Protein AF-A0A1W9YNS5-F1 (afdb_monomer)

Secondary structure (DSSP, 8-state):
--PPPPEEES-EEES-EEES-EEES-EEES-EEES-EEES-EEES-EEES-EEES-EEES-EEES-EEES-EEES-EEES-EEES--

Mean predicted aligned error: 3.55 Å

Radius of gyration: 13.34 Å; Cα contacts (8 Å, |Δi|>4): 299; chains: 1; bounding box: 30×13×44 Å

Sequence (87 aa):
FVAGHNTGFGNSGSLNTGMGNAGGVNTGFGNGGAINLGFGNSGQLNAGSFNAGSINTGNFNSGQGNTGDFNAGVRNTGWSNSGLTNT

pLDDT: mean 95.55, std 9.45, range [38.53, 98.81]

Nearest PDB structures (foldseek):
  3ult-assembly2_B  TM=5.391E-01  e=1.654E-03  Lolium perenne
  3gq7-assembly1_A  TM=3.791E-01  e=5.599E-01  Salasvirus phi29
  1m8n-assembly3_C  TM=2.233E-01  e=7.514E-02  Choristoneura fumiferana
  3suc-assembly1_A  TM=2.686E-01  e=2.681E-01  Salasvirus phi29
  1l0s-assembly4_D  TM=1.999E-01  e=3.413E+00  Choristoneura fumiferana

Solvent-accessible surface area (backbone atoms only — not comparable to full-atom values): 3845 Å² total; per-residue (Å²): 134,82,79,50,67,60,47,73,46,76,59,42,75,28,40,27,37,40,35,46,27,36,41,32,47,26,37,40,35,46,27,36,40,33,44,28,38,40,34,46,26,36,40,33,47,28,36,41,34,47,27,38,40,32,46,28,39,39,32,49,26,36,40,36,47,26,37,40,33,47,24,37,38,34,44,24,38,45,71,65,36,73,49,72,64,43,109

Organism: Mycobacterium angelicum (NCBI:txid470074)

Structure (mmCIF, N/CA/C/O backbone):
data_AF-A0A1W9YNS5-F1
#
_entry.id   AF-A0A1W9YNS5-F1
#
loop_
_atom_site.group_PDB
_atom_site.id
_atom_site.type_symbol
_atom_site.label_atom_id
_atom_site.label_alt_id
_atom_site.label_comp_id
_atom_site.label_asym_id
_atom_site.label_entity_id
_atom_site.label_seq_id
_atom_site.pdbx_PDB_ins_code
_atom_site.Cartn_x
_atom_site.Cartn_y
_atom_site.Cartn_z
_atom_site.occupancy
_atom_site.B_iso_or_equiv
_atom_site.auth_seq_id
_atom_site.auth_comp_id
_atom_site.auth_asym_id
_atom_site.auth_atom_id
_atom_site.pdbx_PDB_model_num
ATOM 1 N N . PHE A 1 1 ? -2.699 0.158 -28.441 1.00 38.53 1 PHE A N 1
ATOM 2 C CA . PHE A 1 1 ? -2.771 0.109 -26.968 1.00 38.53 1 PHE A CA 1
ATOM 3 C C . PHE A 1 1 ? -1.396 0.440 -26.418 1.00 38.53 1 PHE A C 1
ATOM 5 O O . PHE A 1 1 ? -0.458 -0.266 -26.759 1.00 38.53 1 PHE A O 1
ATOM 12 N N . VAL A 1 2 ? -1.243 1.520 -25.649 1.00 48.38 2 VAL A N 1
ATOM 13 C CA . VAL A 1 2 ? 0.018 1.784 -24.938 1.00 48.38 2 VAL A CA 1
ATOM 14 C C . VAL A 1 2 ? -0.091 1.089 -23.587 1.00 48.38 2 VAL A C 1
ATOM 16 O O . VAL A 1 2 ? -0.896 1.491 -22.751 1.00 48.38 2 VAL A O 1
ATOM 19 N N . ALA A 1 3 ? 0.670 0.015 -23.393 1.00 62.16 3 ALA A N 1
ATOM 20 C CA . ALA A 1 3 ? 0.914 -0.512 -22.058 1.00 62.16 3 ALA A CA 1
ATOM 21 C C . ALA A 1 3 ? 1.684 0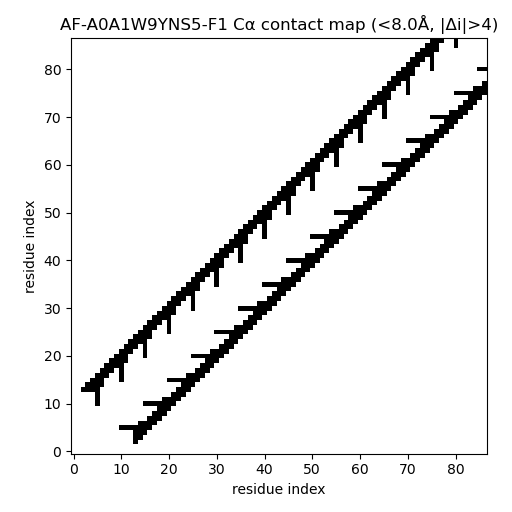.567 -21.277 1.00 62.16 3 ALA A C 1
ATOM 23 O O . ALA A 1 3 ? 2.715 1.047 -21.747 1.00 62.16 3 ALA A O 1
ATOM 24 N N . GLY A 1 4 ? 1.148 1.025 -20.146 1.00 79.00 4 GLY A N 1
ATOM 25 C CA . GLY A 1 4 ? 1.747 2.129 -19.396 1.00 79.00 4 GLY A CA 1
ATOM 26 C C . GLY A 1 4 ? 3.147 1.789 -18.870 1.00 79.00 4 GLY A C 1
ATOM 27 O O . GLY A 1 4 ? 3.357 0.712 -18.317 1.00 79.00 4 GLY A O 1
ATOM 28 N N . HIS A 1 5 ? 4.101 2.706 -19.043 1.00 91.44 5 HIS A N 1
ATOM 29 C CA . HIS A 1 5 ? 5.514 2.522 -18.690 1.00 91.44 5 HIS A CA 1
ATOM 30 C C . HIS A 1 5 ? 5.758 2.635 -17.175 1.00 91.44 5 HIS A C 1
ATOM 32 O O . HIS A 1 5 ? 5.107 3.434 -16.506 1.00 91.44 5 HIS A O 1
ATOM 38 N N . ASN A 1 6 ? 6.712 1.866 -16.637 1.00 96.25 6 ASN A N 1
ATOM 39 C CA . ASN A 1 6 ? 7.155 1.973 -15.242 1.00 96.25 6 ASN A CA 1
ATOM 40 C C . ASN A 1 6 ? 8.422 2.832 -15.140 1.00 96.25 6 ASN A C 1
ATOM 42 O O . ASN A 1 6 ? 9.369 2.623 -15.889 1.00 96.25 6 ASN A O 1
ATOM 46 N N . THR A 1 7 ? 8.491 3.731 -14.166 1.00 97.69 7 THR A N 1
ATOM 47 C CA . THR A 1 7 ? 9.657 4.587 -13.915 1.00 97.69 7 THR A CA 1
ATOM 48 C C . THR A 1 7 ? 10.393 4.126 -12.657 1.00 97.69 7 THR A C 1
ATOM 50 O O . THR A 1 7 ? 9.804 4.051 -11.583 1.00 97.69 7 THR A O 1
ATOM 53 N N . GLY A 1 8 ? 11.690 3.835 -12.763 1.00 97.00 8 GLY A N 1
ATOM 54 C CA . GLY A 1 8 ? 12.522 3.351 -11.652 1.00 97.00 8 GLY A CA 1
ATOM 55 C C . GLY A 1 8 ? 12.871 1.863 -11.767 1.00 97.00 8 GLY A C 1
ATOM 56 O O . GLY A 1 8 ? 12.889 1.320 -12.869 1.00 97.00 8 GLY A O 1
ATOM 57 N N . PHE A 1 9 ? 13.197 1.206 -10.651 1.00 97.50 9 PHE A N 1
ATOM 58 C CA . PHE A 1 9 ? 13.832 -0.120 -10.654 1.00 97.50 9 PHE A CA 1
ATOM 59 C C . PHE A 1 9 ? 12.923 -1.232 -10.115 1.00 97.50 9 PHE A C 1
ATOM 61 O O . PHE A 1 9 ? 12.240 -1.059 -9.111 1.00 97.50 9 PHE A O 1
ATOM 68 N N . GLY A 1 10 ? 12.949 -2.409 -10.745 1.00 96.81 10 GLY A N 1
ATOM 69 C CA . GLY A 1 10 ? 12.292 -3.610 -10.211 1.00 96.81 10 GLY A CA 1
ATOM 70 C C . GLY A 1 10 ? 10.763 -3.531 -10.129 1.00 96.81 10 GLY A C 1
ATOM 71 O O . GLY A 1 10 ? 10.165 -4.228 -9.317 1.00 96.81 10 GLY A O 1
ATOM 72 N N . ASN A 1 11 ? 10.126 -2.674 -10.930 1.00 97.50 11 ASN A N 1
ATOM 73 C CA . ASN A 1 11 ? 8.670 -2.559 -10.965 1.00 97.50 11 ASN A CA 1
ATOM 74 C C . ASN A 1 11 ? 8.054 -3.590 -11.928 1.00 97.50 11 ASN A C 1
ATOM 76 O O . ASN A 1 11 ? 8.534 -3.753 -13.051 1.00 97.50 11 ASN A O 1
ATOM 80 N N . SER A 1 12 ? 6.956 -4.226 -11.519 1.00 97.31 12 SER A N 1
ATOM 81 C CA . SER A 1 12 ? 6.173 -5.174 -12.321 1.00 97.31 12 SER A CA 1
ATOM 82 C C . SER A 1 12 ? 4.752 -4.654 -12.562 1.00 97.31 12 SER A C 1
ATOM 84 O O . SER A 1 12 ? 4.126 -4.104 -11.656 1.00 97.31 12 SER A O 1
ATOM 86 N N . GLY A 1 13 ? 4.226 -4.837 -13.776 1.00 95.31 13 GLY A N 1
ATOM 87 C CA . GLY A 1 13 ? 2.936 -4.292 -14.214 1.00 95.31 13 GLY A CA 1
ATOM 88 C C . GLY A 1 13 ? 3.085 -2.958 -14.953 1.00 95.31 13 GLY A C 1
ATOM 89 O O . GLY A 1 13 ? 3.974 -2.849 -15.797 1.00 95.31 13 GLY A O 1
ATOM 90 N N . SER A 1 14 ? 2.237 -1.958 -14.681 1.00 96.31 14 SER A N 1
ATOM 91 C CA . SER A 1 14 ? 2.160 -0.721 -15.490 1.00 96.31 14 SER A CA 1
ATOM 92 C C . SER A 1 14 ? 2.020 0.569 -14.678 1.00 96.31 14 SER A C 1
ATOM 94 O O . SER A 1 14 ? 1.260 0.609 -13.715 1.00 96.31 14 SER A O 1
ATOM 96 N N . LEU A 1 15 ? 2.627 1.668 -15.139 1.00 97.19 15 LEU A N 1
ATOM 97 C CA . LEU A 1 15 ? 2.509 3.009 -14.533 1.00 97.19 15 LEU A CA 1
ATOM 98 C C . LEU A 1 15 ? 3.015 3.109 -13.086 1.00 97.19 15 LEU A C 1
ATOM 100 O O . LEU A 1 15 ? 2.595 3.990 -12.342 1.00 97.19 15 LEU A O 1
ATOM 104 N N . ASN A 1 16 ? 3.915 2.224 -12.668 1.00 97.62 16 ASN A N 1
ATOM 105 C CA . ASN A 1 16 ? 4.519 2.312 -11.344 1.00 97.62 16 ASN A CA 1
ATOM 106 C C . ASN A 1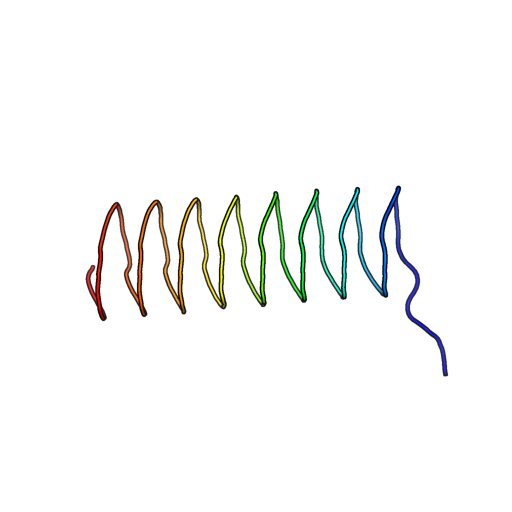 16 ? 5.729 3.255 -11.355 1.00 97.62 16 ASN A C 1
ATOM 108 O O . ASN A 1 16 ? 6.541 3.195 -12.276 1.00 97.62 16 ASN A O 1
ATOM 112 N N . THR A 1 17 ? 5.885 4.075 -10.318 1.00 98.31 17 THR A N 1
ATOM 113 C CA . THR A 1 17 ? 7.022 4.9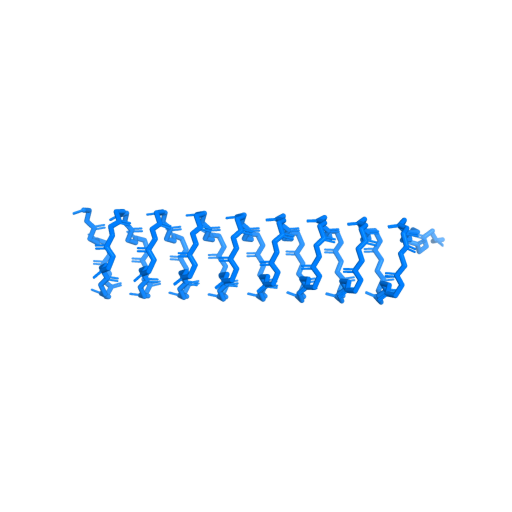85 -10.131 1.00 98.31 17 THR A CA 1
ATOM 114 C C . THR A 1 17 ? 7.749 4.674 -8.822 1.00 98.31 17 THR A C 1
ATOM 116 O O . THR A 1 17 ? 7.134 4.642 -7.762 1.00 98.31 17 THR A O 1
ATOM 119 N N . GLY A 1 18 ? 9.065 4.472 -8.867 1.00 97.94 18 GLY A N 1
ATOM 120 C CA . GLY A 1 18 ? 9.899 4.185 -7.693 1.00 97.94 18 GLY A CA 1
ATOM 121 C C . GLY A 1 18 ? 10.547 2.805 -7.767 1.00 97.94 18 GLY A C 1
ATOM 122 O O . GLY A 1 18 ? 11.034 2.430 -8.836 1.00 97.94 18 GLY A O 1
ATOM 123 N N . MET A 1 19 ? 10.596 2.061 -6.657 1.00 98.50 19 MET A N 1
ATOM 124 C CA . MET A 1 19 ? 11.287 0.765 -6.618 1.00 98.50 19 MET A CA 1
ATOM 125 C C . MET A 1 19 ? 10.417 -0.387 -6.123 1.00 98.50 19 MET A C 1
ATOM 127 O O . MET A 1 19 ? 9.749 -0.279 -5.099 1.00 98.50 19 MET A O 1
ATOM 131 N N . GLY A 1 20 ? 10.496 -1.530 -6.803 1.00 98.12 20 GLY A N 1
ATOM 132 C CA . GLY A 1 20 ? 9.936 -2.790 -6.307 1.00 98.12 20 GLY A CA 1
ATOM 133 C C . GLY A 1 20 ? 8.410 -2.818 -6.207 1.00 98.12 20 GLY A C 1
ATOM 134 O O . GLY A 1 20 ? 7.877 -3.569 -5.397 1.00 98.12 20 GLY A O 1
ATOM 135 N N . ASN A 1 21 ? 7.695 -1.987 -6.968 1.00 98.31 21 ASN A N 1
ATOM 136 C CA . ASN A 1 21 ? 6.235 -1.987 -6.944 1.00 98.31 21 ASN A CA 1
ATOM 137 C C . ASN A 1 21 ? 5.671 -3.060 -7.885 1.00 98.31 21 ASN A C 1
ATOM 139 O O . ASN A 1 21 ? 6.181 -3.254 -8.989 1.00 98.31 21 ASN A O 1
ATOM 143 N N . ALA A 1 22 ? 4.582 -3.710 -7.487 1.00 98.25 22 ALA A N 1
ATOM 144 C CA . ALA A 1 22 ? 3.878 -4.710 -8.279 1.00 98.25 22 ALA A CA 1
ATOM 145 C C . ALA A 1 22 ? 2.414 -4.306 -8.500 1.00 98.25 22 ALA A C 1
ATOM 147 O O . ALA A 1 22 ? 1.713 -3.934 -7.561 1.00 98.25 22 ALA A O 1
ATOM 148 N N . GLY A 1 23 ? 1.937 -4.430 -9.738 1.00 96.50 23 GLY A N 1
ATOM 149 C CA . GLY A 1 23 ? 0.572 -4.082 -10.133 1.00 96.50 23 GLY A CA 1
ATOM 150 C C . GLY A 1 23 ? 0.537 -2.776 -10.922 1.00 96.50 23 GLY A C 1
ATOM 151 O O . GLY A 1 23 ? 1.232 -2.672 -11.934 1.00 96.50 23 GLY A O 1
ATOM 152 N N . GLY A 1 24 ? -0.276 -1.793 -10.522 1.00 97.00 24 GLY A N 1
ATOM 153 C CA . GLY A 1 24 ? -0.494 -0.607 -11.353 1.00 97.00 24 GLY A CA 1
ATOM 154 C C . GLY A 1 24 ? -0.602 0.732 -10.636 1.00 97.00 24 GLY A C 1
ATOM 155 O O . GLY A 1 24 ? -1.273 0.850 -9.620 1.00 97.00 24 GLY A O 1
ATOM 156 N N . VAL A 1 25 ? -0.024 1.781 -11.226 1.00 97.75 25 VAL A N 1
ATOM 157 C CA . VAL A 1 25 ? -0.181 3.174 -10.752 1.00 97.75 25 VAL A CA 1
ATOM 158 C C . VAL A 1 25 ? 0.329 3.373 -9.312 1.00 97.75 25 VAL A C 1
ATOM 160 O O . VAL A 1 25 ? -0.142 4.242 -8.585 1.00 97.75 25 VAL A O 1
ATOM 163 N N . ASN A 1 26 ? 1.282 2.561 -8.853 1.00 98.25 26 ASN A N 1
ATOM 164 C CA . ASN A 1 26 ? 1.856 2.731 -7.520 1.00 98.25 26 ASN A CA 1
ATOM 165 C C . ASN A 1 26 ? 3.022 3.721 -7.552 1.00 98.25 26 ASN A C 1
ATOM 167 O O . ASN A 1 26 ? 3.820 3.706 -8.487 1.00 98.25 26 ASN A O 1
ATOM 171 N N . THR A 1 27 ? 3.164 4.545 -6.517 1.00 98.56 27 THR A N 1
ATOM 172 C CA . THR A 1 27 ? 4.295 5.467 -6.359 1.00 98.56 27 THR A CA 1
ATOM 173 C C . THR A 1 27 ? 4.992 5.242 -5.022 1.00 98.56 27 THR A C 1
ATOM 175 O O . THR A 1 27 ? 4.358 5.300 -3.973 1.00 98.56 27 THR A O 1
ATOM 178 N N . GLY A 1 28 ? 6.305 5.018 -5.051 1.00 98.25 28 GLY A N 1
ATOM 179 C CA . GLY A 1 28 ? 7.135 4.800 -3.867 1.00 98.25 28 GLY A CA 1
ATOM 180 C C . GLY A 1 28 ? 7.837 3.445 -3.898 1.00 98.25 28 GLY A C 1
ATOM 181 O O . GLY A 1 28 ? 8.425 3.080 -4.920 1.00 98.25 28 GLY A O 1
ATOM 182 N N . PHE A 1 29 ? 7.819 2.718 -2.782 1.00 98.62 29 PHE A N 1
ATOM 183 C CA . PHE A 1 29 ? 8.676 1.551 -2.579 1.00 98.62 29 PHE A CA 1
ATOM 184 C C . PHE A 1 29 ? 7.888 0.331 -2.115 1.00 98.62 29 PHE A C 1
ATOM 186 O O . PHE A 1 29 ? 7.215 0.376 -1.088 1.00 98.62 29 PHE A O 1
ATOM 193 N N . GLY A 1 30 ? 8.022 -0.781 -2.837 1.00 98.38 30 GLY A N 1
ATOM 194 C CA . GLY A 1 30 ? 7.510 -2.075 -2.388 1.00 98.38 30 GLY A CA 1
ATOM 195 C C . GLY A 1 30 ? 5.988 -2.153 -2.267 1.00 98.38 30 GLY A C 1
ATOM 196 O O . GLY A 1 30 ? 5.496 -2.897 -1.426 1.00 98.38 30 GLY A O 1
ATOM 197 N N . ASN A 1 31 ? 5.230 -1.371 -3.041 1.00 98.56 31 ASN A N 1
ATOM 198 C CA . ASN A 1 31 ? 3.771 -1.429 -2.994 1.00 98.56 31 ASN A CA 1
ATOM 199 C C . ASN A 1 31 ? 3.230 -2.538 -3.905 1.00 98.56 31 ASN A C 1
ATOM 201 O O . ASN A 1 31 ? 3.663 -2.667 -5.050 1.00 98.56 31 ASN A O 1
ATOM 205 N N . GLY A 1 32 ? 2.251 -3.300 -3.423 1.00 98.38 32 GLY A N 1
ATOM 206 C CA . GLY A 1 32 ? 1.535 -4.328 -4.172 1.00 98.38 32 GLY A CA 1
ATOM 207 C C . GLY A 1 32 ? 0.076 -3.948 -4.427 1.00 98.38 32 GLY A C 1
ATOM 208 O O . GLY A 1 32 ? -0.619 -3.461 -3.539 1.00 98.38 32 GLY A O 1
ATOM 209 N N . GLY A 1 33 ? -0.420 -4.211 -5.634 1.00 97.94 33 GLY A N 1
ATOM 210 C CA . GLY A 1 33 ? -1.795 -3.903 -6.028 1.00 97.94 33 GLY A CA 1
ATOM 211 C C . GLY A 1 33 ? -1.871 -2.623 -6.854 1.00 97.94 33 GLY A C 1
ATOM 212 O O . GLY A 1 33 ? -1.110 -2.485 -7.814 1.00 97.94 33 GLY A O 1
ATOM 213 N N . ALA A 1 34 ? -2.802 -1.713 -6.555 1.00 98.25 34 ALA A N 1
ATOM 214 C CA . ALA A 1 34 ? -3.057 -0.566 -7.425 1.00 98.25 34 ALA A CA 1
ATOM 215 C C . ALA A 1 34 ? -3.246 0.780 -6.717 1.00 98.25 34 ALA A C 1
ATOM 217 O O . ALA A 1 34 ? -3.985 0.888 -5.745 1.00 98.25 34 ALA A O 1
ATOM 218 N N . ILE A 1 35 ? -2.683 1.842 -7.297 1.00 98.38 35 ILE A N 1
ATOM 219 C CA . ILE A 1 35 ? -2.898 3.232 -6.860 1.00 98.38 35 ILE A CA 1
ATOM 220 C C . ILE A 1 35 ? -2.474 3.434 -5.394 1.00 98.38 35 ILE A C 1
ATOM 222 O O . ILE A 1 35 ? -3.148 4.108 -4.620 1.00 98.38 35 ILE A O 1
ATOM 226 N N . ASN A 1 36 ? -1.373 2.810 -4.979 1.00 98.56 36 ASN A N 1
ATOM 227 C CA . ASN A 1 36 ? -0.810 3.027 -3.650 1.00 98.56 36 ASN A CA 1
ATOM 228 C C . ASN A 1 36 ? 0.305 4.078 -3.689 1.00 98.56 36 ASN A C 1
ATOM 230 O O . ASN A 1 36 ? 1.109 4.105 -4.623 1.00 98.56 36 ASN A O 1
ATOM 234 N N . LEU A 1 37 ? 0.383 4.906 -2.651 1.00 98.69 37 LEU A N 1
ATOM 235 C CA . LEU A 1 37 ? 1.400 5.937 -2.474 1.00 98.69 37 LEU A CA 1
ATOM 236 C C . LEU A 1 37 ? 2.169 5.707 -1.168 1.00 98.69 37 LEU A C 1
ATOM 238 O O . LEU A 1 37 ? 1.580 5.704 -0.092 1.00 98.69 37 LEU A O 1
ATOM 242 N N . GLY A 1 38 ? 3.491 5.584 -1.25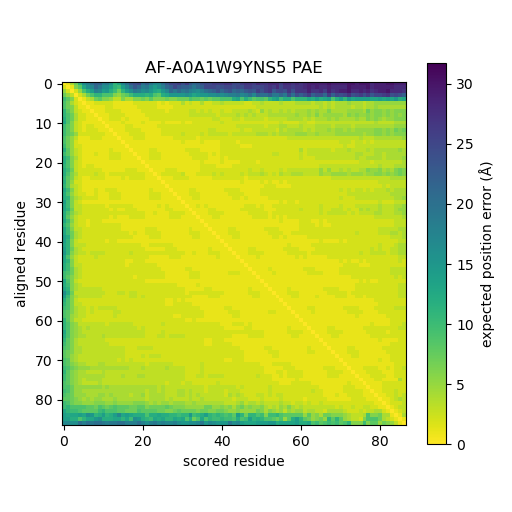4 1.00 98.44 38 GLY A N 1
ATOM 243 C CA . GLY A 1 38 ? 4.378 5.457 -0.098 1.00 98.44 38 GLY A CA 1
ATOM 244 C C . GLY A 1 38 ? 5.098 4.114 -0.058 1.00 98.44 38 GLY A C 1
ATOM 245 O O . GLY A 1 38 ? 5.712 3.719 -1.051 1.00 98.44 38 GLY A O 1
A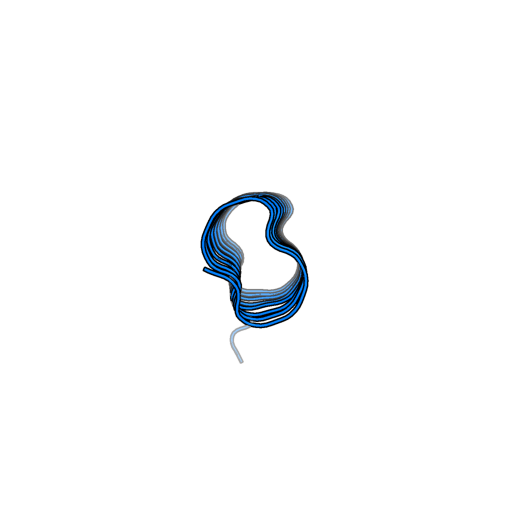TOM 246 N N . PHE A 1 39 ? 5.079 3.438 1.090 1.00 98.75 39 PHE A N 1
ATOM 247 C CA . PHE A 1 39 ? 5.980 2.319 1.375 1.00 98.75 39 PHE A CA 1
ATOM 248 C C . PHE A 1 39 ? 5.224 1.063 1.802 1.00 98.75 39 PHE A C 1
ATOM 250 O O . PHE A 1 39 ? 4.481 1.085 2.777 1.00 98.75 39 PHE A O 1
ATOM 257 N N . GLY A 1 40 ? 5.455 -0.058 1.122 1.00 98.50 40 GLY A N 1
ATOM 258 C CA . GLY A 1 40 ? 5.005 -1.370 1.593 1.00 98.50 40 GLY A CA 1
ATOM 259 C C . GLY A 1 40 ? 3.488 -1.524 1.713 1.00 98.50 40 GLY A C 1
ATOM 260 O O . GLY A 1 40 ? 3.026 -2.306 2.540 1.00 98.50 40 GLY A O 1
ATOM 261 N N . ASN A 1 41 ? 2.700 -0.767 0.947 1.00 98.75 41 ASN A N 1
ATOM 262 C CA . ASN A 1 41 ? 1.246 -0.902 0.971 1.00 98.75 41 ASN A CA 1
ATOM 263 C C . ASN A 1 41 ? 0.793 -2.071 0.089 1.00 98.75 41 ASN A C 1
ATOM 265 O O . ASN A 1 41 ? 1.357 -2.299 -0.979 1.00 98.75 41 ASN A O 1
ATOM 269 N N . SER A 1 42 ? -0.258 -2.777 0.499 1.00 98.62 42 SER A N 1
ATOM 270 C CA . SER A 1 42 ? -0.868 -3.872 -0.254 1.00 98.62 42 SER A CA 1
ATOM 271 C C . SER A 1 42 ? -2.364 -3.639 -0.452 1.00 98.62 42 SER A C 1
ATOM 273 O O . SER A 1 42 ? -3.083 -3.301 0.488 1.00 98.62 42 SER A O 1
ATOM 275 N N . GLY A 1 43 ? -2.849 -3.854 -1.672 1.00 98.38 43 GLY A N 1
ATOM 276 C CA . GLY A 1 43 ? -4.247 -3.655 -2.045 1.00 98.38 43 GLY A CA 1
ATOM 277 C C . GLY A 1 43 ? -4.423 -2.399 -2.889 1.00 98.38 43 GLY A C 1
ATOM 278 O O . GLY A 1 43 ? -3.700 -2.235 -3.874 1.00 98.38 43 GLY A O 1
ATOM 279 N N . GLN A 1 44 ? -5.406 -1.550 -2.580 1.00 98.56 44 GLN A N 1
ATOM 280 C CA . GLN A 1 44 ? -5.774 -0.440 -3.465 1.00 98.56 44 GLN A CA 1
ATOM 281 C C . GLN A 1 44 ? -5.974 0.898 -2.761 1.00 98.56 44 GLN A C 1
ATOM 283 O O . GLN A 1 44 ? -6.638 0.962 -1.736 1.00 98.56 44 GLN A O 1
ATOM 288 N N . LEU A 1 45 ? -5.523 1.994 -3.374 1.00 98.69 45 LEU A N 1
ATOM 289 C CA . LEU A 1 45 ? -5.803 3.355 -2.888 1.00 98.69 45 LEU A CA 1
ATOM 290 C C . LEU A 1 45 ? -5.295 3.611 -1.459 1.00 98.69 45 LEU A C 1
ATOM 292 O O . LEU A 1 45 ? -5.945 4.318 -0.694 1.00 98.69 45 LEU A O 1
ATOM 296 N N . ASN A 1 46 ? -4.163 3.024 -1.069 1.00 98.75 46 ASN A N 1
ATOM 297 C CA . ASN A 1 46 ? -3.568 3.300 0.236 1.00 98.75 46 ASN A CA 1
ATOM 298 C C . ASN A 1 46 ? -2.489 4.384 0.131 1.00 98.75 46 ASN A C 1
ATOM 300 O O . ASN A 1 46 ? -1.692 4.378 -0.807 1.00 98.75 46 ASN A O 1
ATOM 304 N N . ALA A 1 47 ? -2.426 5.276 1.115 1.00 98.81 47 ALA A N 1
ATOM 305 C CA . ALA A 1 47 ? -1.415 6.319 1.221 1.00 98.81 47 ALA A CA 1
ATOM 306 C C . ALA A 1 47 ? -0.696 6.250 2.576 1.00 98.81 47 ALA A C 1
ATOM 308 O O . ALA A 1 47 ? -1.334 6.201 3.625 1.00 98.81 47 ALA A O 1
ATOM 309 N N . GLY A 1 48 ? 0.635 6.289 2.558 1.00 98.56 48 GLY A N 1
ATOM 310 C CA . GLY A 1 48 ? 1.481 6.181 3.748 1.00 98.56 48 GLY A CA 1
ATOM 311 C C . GLY A 1 48 ? 2.266 4.874 3.759 1.00 98.56 48 GLY A C 1
ATOM 312 O O . GLY A 1 48 ? 2.840 4.505 2.728 1.00 98.56 48 GLY A O 1
ATOM 313 N N . SER A 1 49 ? 2.326 4.189 4.902 1.00 98.75 49 SER A N 1
ATOM 314 C CA . SER A 1 49 ? 3.226 3.038 5.066 1.00 98.75 49 SER A CA 1
ATOM 315 C C . SER A 1 49 ? 2.536 1.796 5.614 1.00 98.75 49 SER A C 1
ATOM 317 O O . SER A 1 49 ? 1.799 1.861 6.592 1.00 98.75 49 SER A O 1
ATOM 319 N N . PHE A 1 50 ? 2.847 0.636 5.039 1.00 98.75 50 PHE A N 1
ATOM 320 C CA . PHE A 1 50 ? 2.449 -0.677 5.558 1.00 98.75 50 PHE A CA 1
ATOM 321 C C . PHE A 1 50 ? 0.936 -0.852 5.739 1.00 98.75 50 PHE A C 1
ATOM 323 O O . PHE A 1 50 ? 0.493 -1.559 6.644 1.00 98.75 50 PHE A O 1
ATOM 330 N N . ASN A 1 51 ? 0.128 -0.212 4.892 1.00 98.69 51 ASN A N 1
ATOM 331 C CA . ASN A 1 51 ? -1.315 -0.407 4.916 1.00 98.69 51 ASN A CA 1
ATOM 332 C C . ASN A 1 51 ? -1.715 -1.616 4.064 1.00 98.69 51 ASN A C 1
ATOM 334 O O . ASN A 1 51 ? -1.205 -1.799 2.959 1.00 98.69 51 ASN A O 1
ATOM 338 N N . ALA A 1 52 ? -2.670 -2.408 4.544 1.00 98.75 52 ALA A N 1
ATOM 339 C CA . ALA A 1 52 ? -3.234 -3.546 3.830 1.00 98.75 52 ALA A CA 1
ATOM 340 C C . ALA A 1 52 ? -4.745 -3.376 3.626 1.00 98.75 52 ALA A C 1
ATOM 342 O O . ALA A 1 52 ? -5.482 -3.070 4.560 1.00 98.75 52 ALA A O 1
ATOM 343 N N . GLY A 1 53 ? -5.234 -3.632 2.415 1.00 98.44 53 GLY A N 1
ATOM 344 C CA . GLY A 1 53 ? -6.648 -3.489 2.069 1.00 98.44 53 GLY A CA 1
ATOM 345 C C . GLY A 1 53 ? -6.870 -2.279 1.175 1.00 98.44 53 GLY A C 1
ATOM 346 O O . GLY A 1 53 ? -6.174 -2.145 0.166 1.00 98.44 53 GLY A O 1
ATOM 347 N N . SER A 1 54 ? -7.845 -1.421 1.484 1.00 98.62 54 SER A N 1
ATOM 348 C CA . SER A 1 54 ? -8.158 -0.308 0.589 1.00 98.62 54 SER A CA 1
ATOM 349 C C . SER A 1 54 ? -8.529 1.013 1.239 1.00 98.62 54 SER A C 1
ATOM 351 O O . SER A 1 54 ? -9.252 1.041 2.228 1.00 98.62 54 SER A O 1
ATOM 353 N N . ILE A 1 55 ? -8.160 2.120 0.592 1.00 98.62 55 ILE A N 1
ATOM 354 C CA . ILE A 1 55 ? -8.560 3.479 1.003 1.00 98.62 55 ILE A CA 1
ATOM 355 C C . ILE A 1 55 ? -8.050 3.794 2.423 1.00 98.62 55 ILE A C 1
ATOM 357 O O . ILE A 1 55 ? -8.723 4.451 3.209 1.00 98.62 55 ILE A O 1
ATOM 361 N N . ASN A 1 56 ? -6.872 3.288 2.797 1.00 98.62 56 ASN A N 1
ATOM 362 C CA . ASN A 1 56 ? -6.273 3.604 4.091 1.00 98.62 56 ASN A CA 1
ATOM 363 C C . ASN A 1 56 ? -5.257 4.742 3.957 1.00 98.62 56 ASN A C 1
ATOM 365 O O . ASN A 1 56 ? -4.455 4.748 3.025 1.00 98.62 56 ASN A O 1
ATOM 369 N N . THR A 1 57 ? -5.265 5.682 4.899 1.00 98.69 57 THR A N 1
ATOM 370 C CA . THR A 1 57 ? -4.304 6.793 4.966 1.00 98.69 57 THR A CA 1
ATOM 371 C C . THR A 1 57 ? -3.593 6.797 6.316 1.00 98.69 57 THR A C 1
ATOM 373 O O . THR A 1 57 ? -4.246 6.776 7.353 1.00 98.69 57 THR A O 1
ATOM 376 N N . GLY A 1 58 ? -2.263 6.867 6.315 1.00 98.44 58 GLY A N 1
ATOM 377 C CA . GLY A 1 58 ? -1.430 6.812 7.522 1.00 98.44 58 GLY A CA 1
ATOM 378 C C . GLY A 1 58 ? -0.595 5.538 7.547 1.00 98.44 58 GLY A C 1
ATOM 379 O O . GLY A 1 58 ? -0.114 5.119 6.489 1.00 98.44 58 GLY A O 1
ATOM 380 N N . ASN A 1 59 ? -0.380 4.928 8.713 1.00 98.62 59 ASN A N 1
ATOM 381 C CA . ASN A 1 59 ? 0.534 3.793 8.827 1.00 98.62 59 ASN A CA 1
ATOM 382 C C . ASN A 1 59 ? -0.084 2.565 9.496 1.00 98.62 59 ASN A C 1
ATOM 384 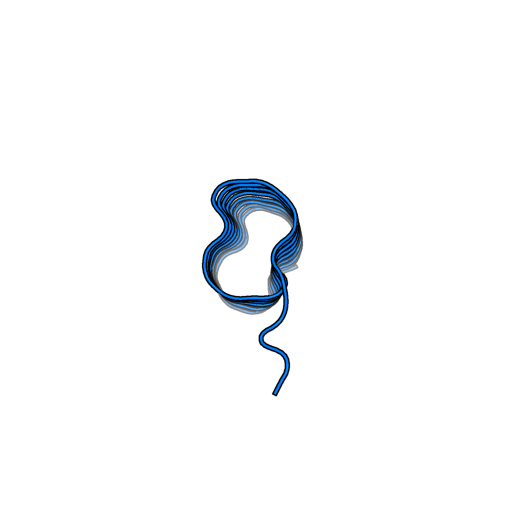O O . ASN A 1 59 ? -0.844 2.661 10.454 1.00 98.62 59 ASN A O 1
ATOM 388 N N . PHE A 1 60 ? 0.309 1.379 9.029 1.00 98.69 60 PHE A N 1
ATOM 389 C CA . PHE A 1 60 ? -0.054 0.099 9.646 1.00 98.69 60 PHE A CA 1
ATOM 390 C C . PHE A 1 60 ? -1.566 -0.133 9.783 1.00 98.69 60 PHE A C 1
ATOM 392 O O . PHE A 1 60 ? -2.009 -0.818 10.706 1.00 98.69 60 PHE A O 1
ATOM 399 N N . ASN A 1 61 ? -2.379 0.418 8.878 1.00 98.56 61 ASN A N 1
ATOM 400 C CA . ASN A 1 61 ?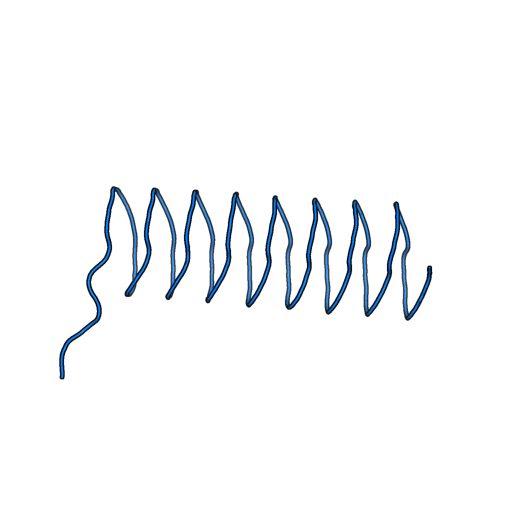 -3.810 0.149 8.885 1.00 98.56 61 ASN A CA 1
ATOM 401 C C . ASN A 1 61 ? -4.137 -1.114 8.085 1.00 98.56 61 ASN A C 1
ATOM 403 O O . ASN A 1 61 ? -3.568 -1.361 7.022 1.00 98.56 61 ASN A O 1
ATOM 407 N N . SER A 1 62 ? -5.112 -1.886 8.554 1.00 98.56 62 SER A N 1
ATOM 408 C CA . SER A 1 62 ? -5.646 -3.044 7.837 1.00 98.56 62 SER A CA 1
ATOM 409 C C . SER A 1 62 ? -7.158 -2.932 7.652 1.00 98.56 62 SER A C 1
ATOM 411 O O . SER A 1 62 ? -7.883 -2.560 8.571 1.00 98.56 62 SER A O 1
ATOM 413 N N . GLY A 1 63 ? -7.656 -3.256 6.461 1.00 98.12 63 GLY A N 1
ATOM 414 C CA . GLY A 1 63 ? -9.083 -3.209 6.138 1.00 98.12 63 GLY A CA 1
ATOM 415 C C . GLY A 1 63 ? -9.436 -2.073 5.180 1.00 98.12 63 GLY A C 1
ATOM 416 O O . GLY A 1 63 ? -8.736 -1.884 4.183 1.00 98.12 63 GLY A O 1
ATOM 417 N N . GLN A 1 64 ? -10.546 -1.371 5.423 1.00 98.50 64 GLN A N 1
ATOM 418 C CA . GLN A 1 64 ? -11.078 -0.370 4.494 1.00 98.50 64 GLN A CA 1
ATOM 419 C C . GLN A 1 64 ? -11.306 1.006 5.116 1.00 98.50 64 GLN A C 1
ATOM 421 O O . GLN A 1 64 ? -12.063 1.140 6.073 1.00 98.50 64 GLN A O 1
ATOM 426 N N . GLY A 1 65 ? -10.800 2.057 4.474 1.00 98.12 65 GLY A N 1
ATOM 427 C CA . GLY A 1 65 ? -11.212 3.426 4.786 1.00 98.12 65 GLY A CA 1
ATOM 428 C C . GLY A 1 65 ? -10.665 3.963 6.108 1.00 98.12 65 GLY A C 1
ATOM 429 O O . GLY A 1 65 ? -11.286 4.859 6.675 1.00 98.12 65 GLY A O 1
ATOM 430 N N . ASN A 1 66 ? -9.579 3.400 6.642 1.00 98.50 66 ASN A N 1
ATOM 431 C CA . ASN A 1 66 ? -9.025 3.839 7.920 1.00 98.50 66 ASN A CA 1
ATOM 432 C C . ASN A 1 66 ? -8.078 5.035 7.743 1.00 98.50 66 ASN A C 1
ATOM 434 O O . ASN A 1 66 ? -7.324 5.097 6.774 1.00 98.50 66 ASN A O 1
ATOM 438 N N . THR A 1 67 ? -8.089 5.971 8.689 1.00 98.50 67 THR A N 1
ATOM 439 C CA . THR A 1 67 ? -7.200 7.140 8.713 1.00 98.50 67 THR A CA 1
ATOM 440 C C . THR A 1 67 ? -6.464 7.227 10.047 1.00 98.50 67 THR A C 1
ATOM 442 O O . THR A 1 67 ? -7.083 7.156 11.100 1.00 98.50 67 THR A O 1
ATOM 445 N N . GLY A 1 68 ? -5.151 7.431 10.025 1.00 98.19 68 GLY A N 1
ATOM 446 C CA . GLY A 1 68 ? -4.310 7.454 11.223 1.00 98.19 68 GLY A CA 1
ATOM 447 C C . GLY A 1 68 ? -3.431 6.215 11.286 1.00 98.19 68 GLY A C 1
ATOM 448 O O . GLY A 1 68 ? -3.011 5.722 10.240 1.00 98.19 68 GLY A O 1
ATOM 449 N N . ASP A 1 69 ? -3.145 5.715 12.483 1.00 98.44 69 ASP A N 1
ATOM 450 C CA . ASP A 1 69 ? -2.150 4.660 12.653 1.00 98.44 69 ASP A CA 1
ATOM 451 C C . ASP A 1 69 ? -2.709 3.430 13.377 1.00 98.44 69 ASP A C 1
ATOM 453 O O . ASP A 1 69 ? -3.4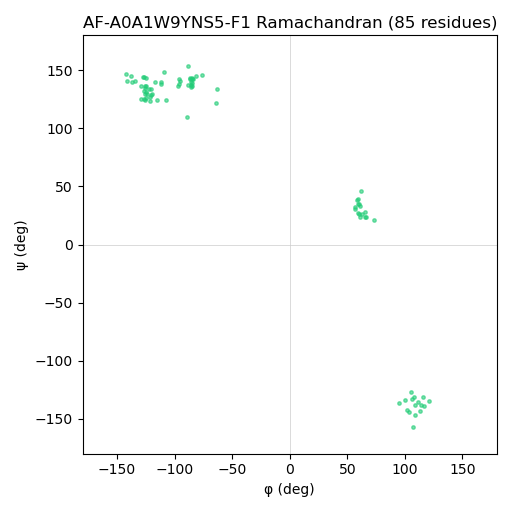84 3.532 14.327 1.00 98.44 69 ASP A O 1
ATOM 457 N N . PHE A 1 70 ? -2.262 2.245 12.961 1.00 98.38 70 PHE A N 1
ATOM 458 C CA . PHE A 1 70 ? -2.556 0.963 13.614 1.00 98.38 70 PHE A CA 1
ATOM 459 C C . PHE A 1 70 ? -4.049 0.605 13.709 1.00 98.38 70 PHE A C 1
ATOM 461 O O . PHE A 1 70 ? -4.452 -0.126 14.613 1.00 98.38 70 PHE A O 1
ATOM 468 N N . ASN A 1 71 ? -4.887 1.093 12.793 1.00 98.19 71 ASN A N 1
ATOM 469 C CA . ASN A 1 71 ? -6.310 0.769 12.815 1.00 98.19 71 ASN A CA 1
ATOM 470 C C . ASN A 1 71 ? -6.619 -0.508 12.022 1.00 98.19 71 ASN A C 1
ATOM 472 O O . ASN A 1 71 ? -6.141 -0.696 10.903 1.00 98.19 71 ASN A O 1
ATOM 476 N N . ALA A 1 72 ? -7.478 -1.367 12.566 1.00 98.31 72 ALA A N 1
ATOM 477 C CA . ALA A 1 72 ? -7.936 -2.593 11.920 1.00 98.31 72 ALA A CA 1
ATOM 478 C C . ALA A 1 72 ? -9.460 -2.587 11.726 1.00 98.31 72 ALA A C 1
ATOM 480 O O . ALA A 1 72 ? -10.221 -2.370 12.663 1.00 98.31 72 ALA A O 1
ATOM 481 N N . GLY A 1 73 ? -9.940 -2.870 10.521 1.00 97.69 73 GLY A N 1
ATOM 482 C CA . GLY A 1 73 ? -11.372 -2.920 10.220 1.00 97.69 73 GLY A CA 1
ATOM 483 C C . GLY A 1 73 ? -11.800 -1.826 9.253 1.00 97.69 73 GLY A C 1
ATOM 484 O O . GLY A 1 73 ? -11.133 -1.615 8.241 1.00 97.69 73 GLY A O 1
ATOM 485 N N . VAL A 1 74 ? -12.947 -1.196 9.506 1.00 98.31 74 VAL A N 1
ATOM 486 C CA . VAL A 1 74 ? -13.617 -0.340 8.521 1.00 98.31 74 VAL A CA 1
ATOM 487 C C . VAL A 1 74 ? -13.902 1.049 9.082 1.00 98.31 74 VAL A C 1
ATOM 489 O O . VAL A 1 74 ? -14.629 1.181 10.064 1.00 98.31 74 VAL A O 1
ATOM 492 N N . ARG A 1 75 ? -13.419 2.086 8.388 1.00 97.88 75 ARG A N 1
ATOM 493 C CA . ARG A 1 75 ? -13.690 3.510 8.664 1.00 97.88 75 ARG A CA 1
ATOM 494 C C . ARG A 1 75 ? -13.291 3.979 10.061 1.00 97.88 75 ARG A C 1
ATOM 496 O O . ARG A 1 75 ? -13.987 4.788 10.663 1.00 97.88 75 ARG A O 1
ATOM 503 N N . ASN A 1 76 ? -12.175 3.487 10.575 1.00 97.38 76 ASN A N 1
ATOM 504 C CA . ASN A 1 76 ? -11.623 3.974 11.829 1.00 97.38 76 ASN A CA 1
ATOM 505 C C . ASN A 1 76 ? -10.730 5.194 11.589 1.00 97.38 76 ASN A C 1
ATOM 507 O O . ASN A 1 76 ? -9.902 5.181 10.681 1.00 97.38 76 ASN A O 1
ATOM 511 N N . THR A 1 77 ? -10.873 6.228 12.409 1.00 97.88 77 THR A N 1
ATOM 512 C CA . THR A 1 77 ? -9.942 7.362 12.470 1.00 97.88 77 THR A CA 1
ATOM 513 C C . THR A 1 77 ? -9.153 7.293 13.774 1.00 97.88 77 THR A C 1
ATOM 515 O O . THR A 1 77 ? -9.688 6.798 14.753 1.00 97.88 77 THR A O 1
ATOM 518 N N . GLY A 1 78 ? -7.903 7.752 13.810 1.00 97.12 78 GLY A N 1
ATOM 519 C CA . GLY A 1 78 ? -7.129 7.867 15.050 1.00 97.12 78 GLY A CA 1
ATOM 520 C C . GLY A 1 78 ? -6.077 6.774 15.213 1.00 97.12 78 GLY A C 1
ATOM 521 O O . GLY A 1 78 ? -5.425 6.391 14.239 1.00 97.12 78 GLY A O 1
ATOM 522 N N . TRP A 1 79 ? -5.865 6.318 16.449 1.00 97.44 79 TRP A N 1
ATOM 523 C CA . TRP A 1 79 ? -4.803 5.372 16.788 1.00 97.44 79 TRP A CA 1
ATOM 524 C C . TRP A 1 79 ? -5.365 4.090 17.397 1.00 97.44 79 TRP A C 1
ATOM 526 O O . TRP A 1 79 ? -6.081 4.136 18.394 1.00 97.44 79 TRP A O 1
ATOM 536 N N . SER A 1 80 ? -4.959 2.943 16.848 1.00 97.19 80 SER A N 1
ATOM 537 C CA . SER A 1 80 ? -5.189 1.625 17.449 1.00 97.19 80 SER A CA 1
ATOM 538 C C . SER A 1 80 ? -6.670 1.260 17.626 1.00 97.19 80 SER A C 1
ATOM 540 O O . SER A 1 80 ? -7.043 0.543 18.559 1.00 97.19 80 SER A O 1
ATOM 542 N N . ASN A 1 81 ? -7.525 1.713 16.713 1.00 96.44 81 ASN A N 1
ATOM 543 C CA . ASN A 1 81 ? -8.930 1.338 16.709 1.00 96.44 81 ASN A CA 1
ATOM 544 C C . ASN A 1 81 ? -9.155 0.013 15.979 1.00 96.44 81 ASN A C 1
ATOM 546 O O . ASN A 1 81 ? -8.552 -0.258 14.940 1.00 96.44 81 ASN A O 1
ATOM 550 N N . SER A 1 82 ? -10.079 -0.801 16.493 1.00 95.75 82 SER A N 1
ATOM 551 C CA . SER A 1 82 ? -10.509 -2.036 15.836 1.00 95.75 82 SER A CA 1
ATOM 552 C C . SER A 1 82 ? -12.025 -2.089 15.662 1.00 95.75 82 SER A C 1
ATOM 554 O O . SER A 1 82 ? -12.773 -1.607 16.510 1.00 95.75 82 SER A O 1
ATOM 556 N N . GLY A 1 83 ? -12.498 -2.668 14.559 1.00 93.75 83 GLY A N 1
ATOM 557 C CA . GLY A 1 83 ? -13.930 -2.805 14.276 1.00 93.75 83 GLY A CA 1
ATOM 558 C C . GLY A 1 83 ? -14.439 -1.783 13.261 1.00 93.75 83 GLY A C 1
ATOM 559 O O . GLY A 1 83 ? -13.760 -1.514 12.269 1.00 93.75 83 GLY A O 1
ATOM 560 N N . LEU A 1 84 ? -15.657 -1.274 13.465 1.00 93.88 84 LEU A N 1
ATOM 561 C CA . LEU A 1 84 ? -16.345 -0.389 12.523 1.00 93.88 84 LEU A CA 1
ATOM 562 C C . LEU A 1 84 ? -16.563 1.012 13.100 1.00 93.88 84 LEU A C 1
ATOM 564 O O . LEU A 1 84 ? -17.290 1.165 14.074 1.00 93.88 84 LEU A O 1
ATOM 568 N N . THR A 1 85 ? -16.080 2.027 12.378 1.00 88.50 85 THR A N 1
ATOM 569 C CA . THR A 1 85 ? -16.447 3.446 12.561 1.00 88.50 85 THR A CA 1
ATOM 570 C C . THR A 1 85 ? -16.095 4.015 13.941 1.00 88.50 85 THR A C 1
ATOM 572 O O . THR A 1 85 ? -16.899 4.704 14.562 1.00 88.50 85 THR A O 1
ATOM 575 N 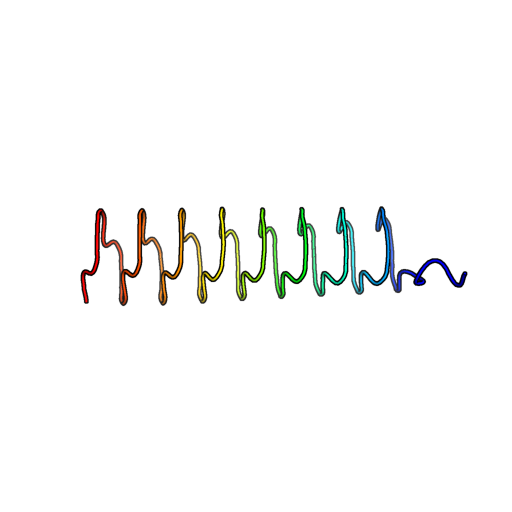N . ASN A 1 86 ? -14.882 3.744 14.423 1.00 85.25 86 ASN A N 1
ATOM 576 C CA . ASN A 1 86 ? -14.343 4.411 15.610 1.00 85.25 86 ASN A CA 1
ATOM 577 C C . ASN A 1 86 ? -13.613 5.708 15.230 1.00 85.25 86 ASN A C 1
ATOM 579 O O . ASN A 1 86 ? -13.085 5.831 14.122 1.00 85.25 86 ASN A O 1
ATOM 583 N N . THR A 1 87 ? -13.547 6.653 16.161 1.00 81.69 87 THR A N 1
ATOM 584 C CA . THR A 1 87 ? -12.839 7.937 16.023 1.00 81.69 87 THR A CA 1
ATOM 585 C C . THR A 1 87 ? -11.846 8.127 17.146 1.00 81.69 87 THR A C 1
ATOM 587 O O . THR A 1 87 ? -12.248 7.817 18.290 1.00 81.69 87 THR A O 1
#

InterPro domains:
  IPR002989 Mycobacterial pentapeptide repeat [PF01469] (26-63)

Foldseek 3Di:
DDQADEDEECEDGHCEYEYNEYDEVEYEENEYDYVEYYENEYHEPEYEYNEYHYCEYEYCEYEENEYYYCEYYYNDYYYNHYYYNHD